Protein AF-A0A348ZLM2-F1 (afdb_monomer_lite)

Sequence (90 aa):
MKNFRKIFIISAALTCFLTTLVFAKAGSYSSTYEMKGGVFSRWIQPKSKCTITVTPKVGTNGVDMKVIWAHQTLFGWDGPYKNTSSTKKG

Foldseek 3Di:
DVVVVVVVVVVVVVVVVVVVVPDDPQDEAEDEDEDEDDDDDDDDDHSHYYDYDYDYPHYDPPDDDWDFDFDQDPVGTPTGDPPPTDDDDD

Radius of gyration: 24.36 Å; chains: 1; bounding box: 48×27×73 Å

Structure (mmCIF, N/CA/C/O backbone):
data_AF-A0A348ZLM2-F1
#
_entry.id   AF-A0A348ZLM2-F1
#
loop_
_atom_site.group_PDB
_atom_site.id
_atom_site.type_symbol
_atom_site.label_atom_id
_atom_site.label_alt_id
_atom_site.label_comp_id
_atom_site.label_asym_id
_atom_site.label_entity_id
_atom_site.label_seq_id
_atom_site.pdbx_PDB_ins_code
_atom_site.Cartn_x
_atom_site.Cartn_y
_atom_site.Cartn_z
_atom_site.occupancy
_atom_site.B_iso_or_equiv
_atom_site.auth_seq_id
_atom_site.auth_comp_id
_atom_site.auth_asym_id
_atom_site.auth_atom_id
_atom_site.pdbx_PDB_model_num
ATOM 1 N N . MET A 1 1 ? -31.874 9.131 52.287 1.00 59.41 1 MET A N 1
ATOM 2 C CA . MET A 1 1 ? -30.697 8.302 51.906 1.00 59.41 1 MET A CA 1
ATOM 3 C C . MET A 1 1 ? -30.906 7.369 50.701 1.00 59.41 1 MET A C 1
ATOM 5 O O . MET A 1 1 ? -29.956 7.181 49.954 1.00 59.41 1 MET A O 1
ATOM 9 N N . LYS A 1 2 ? -32.099 6.794 50.451 1.00 63.00 2 LYS A N 1
ATOM 10 C CA . LYS A 1 2 ? -32.328 5.870 49.309 1.00 63.00 2 LYS A CA 1
ATOM 11 C C . LYS A 1 2 ? -32.102 6.508 47.923 1.00 63.00 2 LYS A C 1
ATOM 13 O O . LYS A 1 2 ? -31.579 5.851 47.030 1.00 63.00 2 LYS A O 1
ATOM 18 N N . ASN A 1 3 ? -32.426 7.794 47.771 1.00 71.25 3 ASN A N 1
ATOM 19 C CA . ASN A 1 3 ? -32.282 8.515 46.498 1.00 71.25 3 ASN A CA 1
ATOM 20 C C . ASN A 1 3 ? -30.814 8.827 46.156 1.00 71.25 3 ASN A C 1
ATOM 22 O O . ASN A 1 3 ? -30.429 8.740 44.998 1.00 71.25 3 ASN A O 1
ATOM 26 N N . PHE A 1 4 ? -29.971 9.071 47.166 1.00 75.44 4 PHE A N 1
ATOM 27 C CA . PHE A 1 4 ? -28.531 9.301 46.985 1.00 75.44 4 PHE A CA 1
ATOM 28 C C . PHE A 1 4 ? -27.803 8.072 46.430 1.00 75.44 4 PHE A C 1
ATOM 30 O O . PHE A 1 4 ? -26.978 8.199 45.533 1.00 75.44 4 PHE A O 1
ATOM 37 N N . ARG A 1 5 ? -28.156 6.867 46.903 1.00 76.25 5 ARG A N 1
ATOM 38 C CA . ARG A 1 5 ? -27.591 5.613 46.376 1.00 76.25 5 ARG A CA 1
ATOM 39 C C . ARG A 1 5 ? -27.938 5.397 44.902 1.00 76.25 5 ARG A C 1
ATOM 41 O O . ARG A 1 5 ? -27.079 4.979 44.140 1.00 76.25 5 ARG A O 1
ATOM 48 N N . LYS A 1 6 ? -29.171 5.717 44.491 1.00 78.81 6 LYS A N 1
ATOM 49 C CA . LYS A 1 6 ? -29.593 5.613 43.084 1.00 78.81 6 LYS A CA 1
ATOM 50 C C . LYS A 1 6 ? -28.816 6.572 42.182 1.00 78.81 6 LYS A C 1
ATOM 52 O O . LYS A 1 6 ? -28.346 6.151 41.134 1.00 78.81 6 LYS A O 1
ATOM 57 N N . ILE A 1 7 ? -28.636 7.821 42.614 1.00 86.06 7 ILE A N 1
ATOM 58 C CA . ILE A 1 7 ? -27.869 8.827 41.862 1.00 86.06 7 ILE A CA 1
ATOM 59 C C . ILE A 1 7 ? -26.416 8.373 41.677 1.00 86.06 7 ILE A C 1
ATOM 61 O O . ILE A 1 7 ? -25.888 8.467 40.575 1.00 86.06 7 ILE A O 1
ATOM 65 N N . PHE A 1 8 ? -25.801 7.813 42.722 1.00 86.50 8 PHE A N 1
ATOM 66 C CA . PHE A 1 8 ? -24.416 7.337 42.672 1.00 86.50 8 PHE A CA 1
ATOM 67 C C . PHE A 1 8 ? -24.224 6.135 41.733 1.00 86.50 8 PHE A C 1
ATOM 69 O O . PHE A 1 8 ? -23.222 6.035 41.033 1.00 86.50 8 PHE A O 1
ATOM 76 N N . ILE A 1 9 ? -25.200 5.224 41.687 1.00 86.94 9 ILE A N 1
ATOM 77 C CA . ILE A 1 9 ? -25.164 4.073 40.774 1.00 86.94 9 ILE A CA 1
ATOM 78 C C . ILE A 1 9 ? -25.331 4.535 39.322 1.00 86.94 9 ILE A C 1
ATOM 80 O O . ILE A 1 9 ? -24.616 4.064 38.441 1.00 86.94 9 ILE A O 1
ATOM 84 N N . ILE A 1 10 ? -26.240 5.483 39.073 1.00 88.19 10 ILE A N 1
ATOM 85 C CA . ILE A 1 10 ? -26.467 6.036 37.732 1.00 88.19 10 ILE A CA 1
ATOM 86 C C . ILE A 1 10 ? -25.232 6.803 37.247 1.00 88.19 10 ILE A C 1
ATOM 88 O O . ILE A 1 10 ? -24.835 6.634 36.097 1.00 88.19 10 ILE A O 1
ATOM 92 N N . SER A 1 11 ? -24.587 7.599 38.107 1.00 86.25 11 SER A N 1
ATOM 93 C CA . SER A 1 11 ? -23.379 8.337 37.721 1.00 86.25 11 SER A CA 1
ATOM 94 C C . SER A 1 11 ? -22.204 7.406 37.418 1.00 86.25 11 SER A C 1
ATOM 96 O O . SER A 1 11 ? -21.505 7.635 36.436 1.00 86.25 11 SER A O 1
ATOM 98 N N . ALA A 1 12 ? -22.026 6.335 38.200 1.00 85.19 12 ALA A N 1
ATOM 99 C CA . ALA A 1 12 ? -20.990 5.329 37.968 1.00 85.19 12 ALA A CA 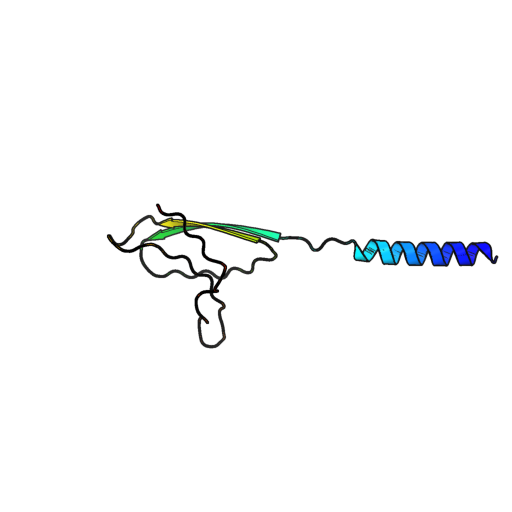1
ATOM 100 C C . ALA A 1 12 ? -21.227 4.523 36.677 1.00 85.19 12 ALA A C 1
ATOM 102 O O . ALA A 1 12 ? -20.290 4.236 35.933 1.00 85.19 12 ALA A O 1
ATOM 103 N N . ALA A 1 13 ? -22.483 4.178 36.377 1.00 85.75 13 ALA A N 1
ATOM 104 C CA . ALA A 1 13 ? -22.831 3.522 35.119 1.00 85.75 13 ALA A CA 1
ATOM 105 C C . ALA A 1 13 ? -22.577 4.444 33.915 1.00 85.75 13 ALA A C 1
ATOM 107 O O . ALA A 1 13 ? -22.048 4.000 32.897 1.00 85.75 13 ALA A O 1
ATOM 108 N N . LEU A 1 14 ? -22.900 5.735 34.051 1.00 86.19 14 LEU A N 1
ATOM 109 C CA . LEU A 1 14 ? -22.690 6.729 33.005 1.00 86.19 14 LEU A CA 1
ATOM 110 C C . LEU A 1 14 ? -21.196 6.957 32.731 1.00 86.19 14 LEU A C 1
ATOM 112 O O . LEU A 1 14 ? -20.791 6.971 31.572 1.00 86.19 14 LEU A O 1
ATOM 116 N N . THR A 1 15 ? -20.353 7.063 33.763 1.00 82.38 15 THR A N 1
ATOM 117 C CA . THR A 1 15 ? -18.899 7.209 33.573 1.00 82.38 15 THR A CA 1
ATOM 118 C C . THR A 1 15 ? -18.269 5.978 32.927 1.00 82.38 15 THR A C 1
ATOM 120 O O . THR A 1 15 ? -17.465 6.142 32.013 1.00 82.38 15 THR A O 1
ATOM 123 N N . CYS A 1 16 ? -18.670 4.761 33.310 1.00 81.31 16 CYS A N 1
ATOM 124 C CA . CYS A 1 16 ? -18.225 3.535 32.635 1.00 81.31 16 CYS A CA 1
ATOM 125 C C . CYS A 1 16 ? -18.677 3.459 31.168 1.00 81.31 16 CYS A C 1
ATOM 127 O O . CYS A 1 16 ? -17.966 2.906 30.334 1.00 81.31 16 CYS A O 1
ATOM 129 N N . PHE A 1 17 ? -19.844 4.014 30.834 1.00 78.00 17 PHE A N 1
ATOM 130 C CA . PHE A 1 17 ? -20.329 4.046 29.455 1.00 78.00 17 PHE A CA 1
ATOM 131 C C . PHE A 1 17 ? -19.617 5.112 28.607 1.00 78.00 17 PHE A C 1
ATOM 133 O O . PHE A 1 17 ? -19.416 4.924 27.413 1.00 78.00 17 PHE A O 1
ATOM 140 N N . LEU A 1 18 ? -19.190 6.225 29.211 1.00 73.06 18 LEU A N 1
ATOM 141 C CA . LEU A 1 18 ? -18.411 7.248 28.509 1.00 73.06 18 LEU A CA 1
ATOM 142 C C . LEU A 1 18 ? -16.960 6.823 28.238 1.00 73.06 18 LEU A C 1
ATOM 144 O O . LEU A 1 18 ? -16.385 7.252 27.239 1.00 73.06 18 LEU A O 1
ATOM 148 N N . THR A 1 19 ? -16.354 5.981 29.078 1.00 65.94 19 THR A N 1
ATOM 149 C CA . THR A 1 19 ? -14.963 5.536 28.874 1.00 65.94 19 THR A CA 1
ATOM 150 C C . THR A 1 19 ? -14.808 4.517 27.744 1.00 65.94 19 THR A C 1
ATOM 152 O O . THR A 1 19 ? -13.734 4.443 27.150 1.00 65.94 19 THR A O 1
ATOM 155 N N . THR A 1 20 ? -15.860 3.782 27.370 1.00 63.44 20 THR A N 1
ATOM 156 C CA . THR A 1 20 ? -15.841 2.894 26.190 1.00 63.44 20 THR A CA 1
ATOM 157 C C . THR A 1 20 ? -15.951 3.653 24.864 1.00 63.44 20 THR A C 1
ATOM 159 O O . THR A 1 20 ? -15.631 3.097 23.816 1.00 63.44 20 THR A O 1
ATOM 162 N 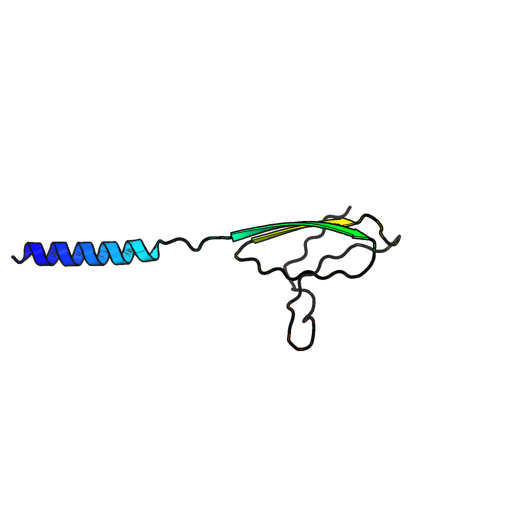N . LEU A 1 21 ? -16.338 4.933 24.895 1.00 58.56 21 LEU A N 1
ATOM 163 C CA . LEU A 1 21 ? -16.417 5.811 23.721 1.00 58.56 21 LEU A CA 1
ATOM 164 C C . LEU A 1 21 ? -15.079 6.487 23.377 1.00 58.56 21 LEU A C 1
ATOM 166 O O . LEU A 1 21 ? -15.025 7.310 22.462 1.00 58.56 21 LEU A O 1
ATOM 170 N N . VAL A 1 22 ? -13.988 6.158 24.079 1.00 57.28 22 VAL A N 1
ATOM 171 C CA . VAL A 1 22 ? -12.645 6.639 23.731 1.00 57.28 22 VAL A CA 1
ATOM 172 C C . VAL A 1 22 ? -12.232 6.004 22.403 1.00 57.28 22 VAL A C 1
ATOM 174 O O . VAL A 1 22 ? -11.757 4.873 22.332 1.00 57.28 22 VAL A O 1
ATOM 177 N N . PHE A 1 23 ? -12.469 6.760 21.334 1.00 55.59 23 PHE A N 1
ATOM 178 C CA . PHE A 1 23 ? -12.178 6.416 19.951 1.00 55.59 23 PHE A CA 1
ATOM 179 C C . PHE A 1 23 ? -10.773 5.825 19.793 1.00 55.59 23 PHE A C 1
ATOM 181 O O . PHE A 1 23 ? -9.767 6.450 20.144 1.00 55.59 23 PHE A O 1
ATOM 188 N N . ALA A 1 24 ? -10.697 4.637 19.187 1.00 53.28 24 ALA A N 1
ATOM 189 C CA . ALA A 1 24 ? -9.454 4.106 18.652 1.00 53.28 24 ALA A CA 1
ATOM 190 C C . ALA A 1 24 ? -8.843 5.159 17.714 1.00 53.28 24 ALA A C 1
ATOM 192 O O . ALA A 1 24 ? -9.452 5.558 16.719 1.00 53.28 24 ALA A O 1
ATOM 193 N N . LYS A 1 25 ? -7.651 5.655 18.056 1.00 54.72 25 LYS A N 1
ATOM 194 C 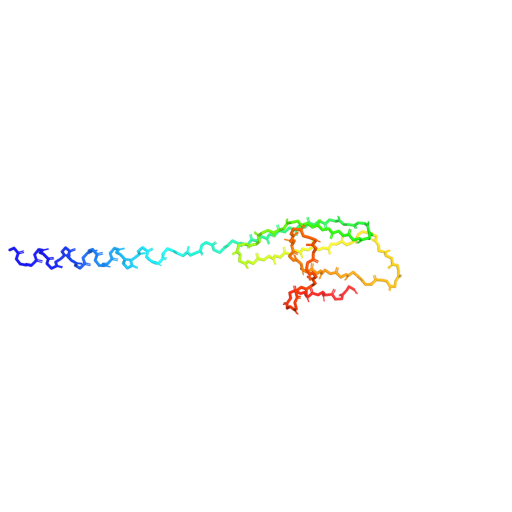CA . LYS A 1 25 ? -6.961 6.708 17.305 1.00 54.72 25 LYS A CA 1
ATOM 195 C C . LYS A 1 25 ? -6.546 6.144 15.943 1.00 54.72 25 LYS A C 1
ATOM 197 O O . LYS A 1 25 ? -5.484 5.536 15.815 1.00 54.72 25 LYS A O 1
ATOM 202 N N . ALA A 1 26 ? -7.401 6.314 14.937 1.00 57.62 26 ALA A N 1
ATOM 203 C CA . ALA A 1 26 ? -7.111 5.937 13.561 1.00 57.62 26 ALA A CA 1
ATOM 204 C C . ALA A 1 26 ? -5.888 6.737 13.080 1.00 57.62 26 ALA A C 1
ATOM 206 O O . ALA A 1 26 ? -5.954 7.949 12.885 1.00 57.62 26 ALA A O 1
ATOM 207 N N . GLY A 1 27 ? -4.743 6.067 12.953 1.00 58.22 27 GLY A N 1
ATOM 208 C CA . GLY A 1 27 ? -3.497 6.677 12.500 1.00 58.22 27 GLY A CA 1
ATOM 209 C C . GLY A 1 27 ? -3.313 6.479 11.000 1.00 58.22 27 GLY A C 1
ATOM 210 O O . GLY A 1 27 ? -3.221 5.343 10.539 1.00 58.22 27 GLY A O 1
ATOM 211 N N . SER A 1 28 ? -3.215 7.577 10.251 1.00 58.62 28 SER A N 1
ATOM 212 C CA . SER A 1 28 ? -2.832 7.536 8.836 1.00 58.62 28 SER A CA 1
ATOM 213 C C . SER A 1 28 ? -1.317 7.663 8.685 1.00 58.62 28 SER A C 1
ATOM 215 O O . SER A 1 28 ? -0.701 8.517 9.319 1.00 58.62 28 SER A O 1
ATOM 217 N N . TYR A 1 29 ? -0.723 6.821 7.840 1.00 64.38 29 TYR A N 1
ATOM 218 C CA . TYR A 1 29 ? 0.683 6.913 7.439 1.00 64.38 29 TYR A CA 1
ATOM 219 C C . TYR A 1 29 ? 0.773 7.409 5.992 1.00 64.38 29 TYR A C 1
ATOM 221 O O . TYR A 1 29 ? 0.114 6.850 5.113 1.00 64.38 29 TYR A O 1
ATOM 229 N N . SER A 1 30 ? 1.592 8.438 5.755 1.00 68.50 30 SER A N 1
ATOM 230 C CA . SER A 1 30 ? 1.895 8.975 4.425 1.00 68.50 30 SER A CA 1
ATOM 231 C C . SER A 1 30 ? 3.407 9.038 4.235 1.00 68.50 30 SER A C 1
ATOM 233 O O . SER A 1 30 ? 4.120 9.531 5.112 1.00 68.50 30 SER A O 1
ATOM 235 N N . SER A 1 31 ? 3.902 8.523 3.110 1.00 64.00 31 SER A N 1
ATOM 236 C CA . SER A 1 31 ? 5.318 8.602 2.752 1.00 64.00 31 SER A CA 1
ATOM 237 C C . SER A 1 31 ? 5.500 8.710 1.240 1.00 64.00 31 SER A C 1
ATOM 239 O O . SER A 1 31 ? 4.785 8.064 0.470 1.00 64.00 31 SER A O 1
ATOM 241 N N . THR A 1 32 ? 6.496 9.503 0.845 1.00 70.75 32 THR A N 1
ATOM 242 C CA . THR A 1 32 ? 6.972 9.647 -0.533 1.00 70.75 32 THR A CA 1
ATOM 243 C C . THR A 1 32 ? 8.435 9.245 -0.568 1.00 70.75 32 THR A C 1
ATOM 245 O O . THR A 1 32 ? 9.206 9.614 0.322 1.00 70.75 32 THR A O 1
ATOM 248 N N . TYR A 1 33 ? 8.828 8.497 -1.591 1.00 67.88 33 TYR A N 1
ATOM 249 C CA . TYR A 1 33 ? 10.229 8.195 -1.835 1.00 67.88 33 TYR A CA 1
ATOM 250 C C . TYR A 1 33 ? 10.489 7.991 -3.324 1.00 67.88 33 TYR A C 1
ATOM 252 O O . TYR A 1 33 ? 9.610 7.600 -4.094 1.00 67.88 33 TYR A O 1
ATOM 260 N N . GLU A 1 34 ? 11.720 8.289 -3.716 1.00 67.94 34 GLU A N 1
ATOM 261 C CA . GLU A 1 34 ? 12.201 8.168 -5.084 1.00 67.94 34 GLU A CA 1
ATOM 262 C C . GLU A 1 34 ? 13.059 6.909 -5.208 1.00 67.94 34 GLU A C 1
ATOM 264 O O . GLU A 1 34 ? 13.811 6.570 -4.292 1.00 67.94 34 GLU A O 1
ATOM 269 N N . MET A 1 35 ? 12.969 6.221 -6.344 1.00 69.31 35 MET A N 1
ATOM 270 C CA . MET A 1 35 ? 13.710 4.977 -6.585 1.00 69.31 35 MET A CA 1
ATOM 271 C C . MET A 1 35 ? 14.346 4.950 -7.980 1.00 69.31 35 MET A C 1
ATOM 273 O O . MET A 1 35 ? 13.827 5.553 -8.921 1.00 69.31 35 MET A O 1
ATOM 277 N N . LYS A 1 36 ? 15.475 4.245 -8.121 1.00 67.38 36 LYS A N 1
ATOM 278 C CA . LYS A 1 36 ? 16.178 4.008 -9.394 1.00 67.38 36 LYS A CA 1
ATOM 279 C C . LYS A 1 36 ? 16.358 2.497 -9.601 1.00 67.38 36 LYS A C 1
ATOM 281 O O . LYS A 1 36 ? 17.307 1.974 -9.042 1.00 67.38 36 LYS A O 1
ATOM 286 N N . GLY A 1 37 ? 15.485 1.842 -10.380 1.00 63.00 37 GLY A N 1
ATOM 287 C CA . GLY A 1 37 ? 15.590 0.438 -10.841 1.00 63.00 37 GLY A CA 1
ATOM 288 C C . GLY A 1 37 ? 15.743 -0.678 -9.779 1.00 63.00 37 GLY A C 1
ATOM 289 O O . GLY A 1 37 ? 16.531 -0.572 -8.854 1.00 63.00 37 GLY A O 1
ATOM 290 N N . GLY A 1 38 ? 15.046 -1.809 -9.935 1.00 66.06 38 GLY A N 1
ATOM 291 C CA . GLY A 1 38 ? 15.237 -3.002 -9.084 1.00 66.06 38 GLY A CA 1
ATOM 292 C C . GLY A 1 38 ? 14.171 -3.222 -8.001 1.00 66.06 38 GLY A C 1
ATOM 293 O O . GLY A 1 38 ? 13.091 -2.635 -8.047 1.00 66.06 38 GLY A O 1
ATOM 294 N N . VAL A 1 39 ? 14.454 -4.132 -7.059 1.00 67.06 39 VAL A N 1
ATOM 295 C CA . VAL A 1 39 ? 13.540 -4.524 -5.968 1.00 67.06 39 VAL A CA 1
ATOM 296 C C . VAL A 1 39 ? 13.875 -3.735 -4.705 1.00 67.06 39 VAL A C 1
ATOM 298 O O . VAL A 1 39 ? 15.008 -3.764 -4.232 1.00 67.06 39 VAL A O 1
ATOM 301 N N . PHE A 1 40 ? 12.874 -3.071 -4.127 1.00 69.81 40 PHE A N 1
ATOM 302 C CA . PHE A 1 40 ? 13.016 -2.271 -2.911 1.00 69.81 40 PHE A CA 1
ATOM 303 C C . PHE A 1 40 ? 12.015 -2.733 -1.851 1.00 69.81 40 PHE A C 1
ATOM 305 O O . PHE A 1 40 ? 10.871 -3.048 -2.175 1.00 69.81 40 PHE A O 1
ATOM 312 N N . SER A 1 41 ? 12.430 -2.742 -0.582 1.00 70.81 41 SER A N 1
ATOM 313 C CA . SER A 1 41 ? 11.552 -3.046 0.554 1.00 70.81 41 SER A CA 1
ATOM 314 C C . SER A 1 41 ? 11.676 -1.973 1.633 1.00 70.81 41 SER A C 1
ATOM 316 O O . SER A 1 41 ? 12.756 -1.428 1.869 1.00 70.81 41 SER A O 1
ATOM 318 N N . ARG A 1 42 ? 10.555 -1.640 2.280 1.00 72.56 42 ARG A N 1
ATOM 319 C CA . ARG A 1 42 ? 10.527 -0.737 3.433 1.00 72.56 42 ARG A CA 1
ATOM 320 C C . ARG A 1 42 ? 9.529 -1.252 4.454 1.00 72.56 42 ARG A C 1
ATOM 322 O O . ARG A 1 42 ? 8.372 -1.489 4.121 1.00 72.56 42 ARG A O 1
ATOM 329 N N . TRP A 1 43 ? 9.979 -1.386 5.698 1.00 71.25 43 TRP A N 1
ATOM 330 C CA . TRP A 1 43 ? 9.102 -1.738 6.807 1.00 71.25 43 TRP A CA 1
ATOM 331 C C . TRP A 1 43 ? 8.130 -0.594 7.092 1.00 71.25 43 TRP A C 1
ATOM 333 O O . TRP A 1 43 ? 8.548 0.548 7.305 1.00 71.25 43 TRP A O 1
ATOM 343 N N . ILE A 1 44 ? 6.834 -0.905 7.135 1.00 71.94 44 ILE A N 1
ATOM 344 C CA . ILE A 1 44 ? 5.779 0.036 7.513 1.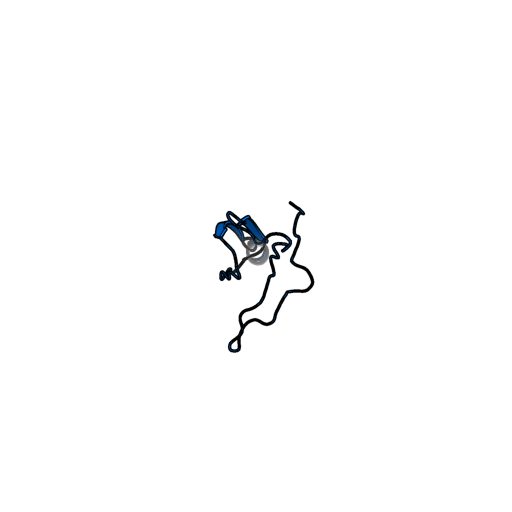00 71.94 44 ILE A CA 1
ATOM 345 C C . ILE A 1 44 ? 4.794 -0.697 8.422 1.00 71.94 44 ILE A C 1
ATOM 347 O O . ILE A 1 44 ? 4.345 -1.791 8.099 1.00 71.94 44 ILE A O 1
ATOM 351 N N . GLN A 1 45 ? 4.436 -0.074 9.545 1.00 74.31 45 GLN A N 1
ATOM 352 C CA . GLN A 1 45 ? 3.423 -0.580 10.472 1.00 74.31 45 GLN A CA 1
ATOM 353 C C . GLN A 1 45 ? 2.220 0.377 10.484 1.00 74.31 45 GLN A C 1
ATOM 355 O O . GLN A 1 45 ? 2.160 1.291 11.315 1.00 74.31 45 GLN A O 1
ATOM 360 N N . PRO A 1 46 ? 1.282 0.246 9.530 1.00 67.94 46 PRO A N 1
ATOM 361 C CA . PRO A 1 46 ? 0.132 1.132 9.470 1.00 67.94 46 PRO A CA 1
ATOM 362 C C . PRO A 1 46 ? -0.834 0.836 10.621 1.00 67.94 46 PRO A C 1
ATOM 364 O O . PRO A 1 46 ? -1.148 -0.315 10.902 1.00 67.94 46 PRO A O 1
ATOM 367 N N . LYS A 1 47 ? -1.322 1.889 11.287 1.00 70.06 47 LYS A N 1
ATOM 368 C CA . LYS A 1 47 ? -2.300 1.756 12.382 1.00 70.06 47 LYS A CA 1
ATOM 369 C C . LYS A 1 47 ? -3.745 1.661 11.887 1.00 70.06 47 LYS A C 1
ATOM 371 O O . LYS A 1 47 ? -4.577 1.091 12.578 1.00 70.06 47 LYS A O 1
ATOM 376 N N . SER A 1 48 ? -4.054 2.224 10.717 1.00 66.56 48 SER A N 1
ATOM 377 C CA . SER A 1 48 ? -5.358 2.045 10.062 1.00 66.56 48 SER A CA 1
ATOM 378 C C . SER A 1 48 ? -5.265 2.119 8.538 1.00 66.56 48 SER A C 1
ATOM 380 O O . SER A 1 48 ? -5.582 1.149 7.857 1.00 66.56 48 SER A O 1
ATOM 382 N N . LYS A 1 49 ? -4.794 3.243 7.985 1.00 69.75 49 LYS A N 1
ATOM 383 C CA . LYS A 1 49 ? -4.661 3.460 6.536 1.00 69.75 49 LYS A CA 1
ATOM 384 C C . LYS A 1 49 ? -3.241 3.886 6.183 1.00 69.75 49 LYS A C 1
ATOM 386 O O . LYS A 1 49 ? -2.644 4.722 6.861 1.00 69.75 49 LYS A O 1
ATOM 391 N N . CYS A 1 50 ? -2.716 3.322 5.101 1.00 71.81 50 CYS A N 1
ATOM 392 C CA . CYS A 1 50 ? -1.425 3.685 4.539 1.00 71.81 50 CYS A CA 1
ATOM 393 C C . CYS A 1 50 ? -1.612 4.174 3.108 1.00 71.81 50 CYS A C 1
ATOM 395 O O . CYS A 1 50 ? -2.230 3.476 2.303 1.00 71.81 50 CYS A O 1
ATOM 397 N N . THR A 1 51 ? -1.059 5.340 2.795 1.00 74.25 51 THR A N 1
ATOM 398 C CA . THR A 1 51 ? -0.914 5.801 1.415 1.00 74.25 51 THR A CA 1
ATOM 399 C C . THR A 1 51 ? 0.571 5.943 1.127 1.00 74.25 51 THR A C 1
ATOM 401 O O . THR A 1 51 ? 1.289 6.626 1.858 1.00 74.25 51 THR A O 1
ATOM 404 N N . ILE A 1 52 ? 1.027 5.296 0.060 1.00 72.94 52 ILE A N 1
ATOM 405 C CA . ILE A 1 52 ? 2.414 5.361 -0.391 1.00 72.94 52 ILE A CA 1
ATOM 406 C C . ILE A 1 52 ? 2.409 5.833 -1.833 1.00 72.94 52 ILE A C 1
ATOM 408 O O . ILE A 1 52 ? 1.770 5.212 -2.684 1.00 72.94 52 ILE A O 1
ATOM 412 N N . THR A 1 53 ? 3.152 6.901 -2.099 1.00 77.56 53 THR A N 1
ATOM 413 C CA . THR A 1 53 ? 3.395 7.374 -3.460 1.00 77.56 53 THR A CA 1
ATOM 414 C C . THR A 1 53 ? 4.797 6.963 -3.878 1.00 77.56 53 THR A C 1
ATOM 416 O O . THR A 1 53 ? 5.774 7.283 -3.199 1.00 77.56 53 THR A O 1
ATOM 419 N N . VAL A 1 54 ? 4.883 6.254 -5.002 1.00 74.06 54 VAL A N 1
ATOM 420 C CA . VAL A 1 54 ? 6.138 5.766 -5.571 1.00 74.06 54 VAL A CA 1
ATOM 421 C C . VAL A 1 54 ? 6.367 6.419 -6.925 1.00 74.06 54 VAL A C 1
ATOM 423 O O . VAL A 1 54 ? 5.550 6.247 -7.829 1.00 74.06 54 VAL A O 1
ATOM 426 N N . THR A 1 55 ? 7.494 7.117 -7.068 1.00 77.56 55 THR A N 1
ATOM 427 C CA . THR A 1 55 ? 7.896 7.755 -8.329 1.00 77.56 55 THR A CA 1
ATOM 428 C C . THR A 1 55 ? 9.248 7.194 -8.782 1.00 77.56 55 THR A C 1
ATOM 430 O O . THR A 1 55 ? 10.279 7.520 -8.181 1.00 77.56 55 THR A O 1
ATOM 433 N N . PRO A 1 56 ? 9.286 6.335 -9.817 1.00 73.06 56 PRO A N 1
ATOM 434 C CA . PRO A 1 56 ? 10.542 5.835 -10.359 1.00 73.06 56 PRO A CA 1
ATOM 435 C C . PRO A 1 56 ? 11.259 6.931 -11.158 1.00 73.06 56 PRO A C 1
ATOM 437 O O . PRO A 1 56 ? 10.660 7.596 -11.998 1.00 73.06 56 PRO A O 1
ATOM 440 N N . LYS A 1 57 ? 12.561 7.106 -10.910 1.00 75.81 57 LYS A N 1
ATOM 441 C CA . LYS A 1 57 ? 13.435 8.011 -11.680 1.00 75.81 57 LYS A CA 1
ATOM 442 C C . LYS A 1 57 ? 14.075 7.335 -12.888 1.00 75.81 57 LYS A C 1
ATOM 444 O O . LYS A 1 57 ? 14.401 8.001 -13.861 1.00 75.81 57 LYS A O 1
ATOM 449 N N . VAL A 1 58 ? 14.299 6.026 -12.790 1.00 72.81 58 VAL A N 1
ATOM 450 C CA . VAL A 1 58 ? 14.877 5.183 -13.842 1.00 72.81 58 VAL A CA 1
ATOM 451 C C . VAL A 1 58 ? 14.143 3.849 -13.803 1.00 72.81 58 VAL A C 1
ATOM 453 O O . VAL A 1 58 ? 14.015 3.253 -12.729 1.00 72.81 58 VAL A O 1
ATOM 456 N N . GLY A 1 59 ? 13.656 3.404 -14.957 1.00 69.00 59 GLY A N 1
ATOM 457 C CA . GLY A 1 59 ? 12.986 2.121 -15.140 1.00 69.00 59 GLY A CA 1
ATOM 458 C C . GLY A 1 59 ? 13.650 1.313 -16.248 1.00 69.00 59 GLY A C 1
ATOM 459 O O . GLY A 1 59 ? 14.416 1.847 -17.049 1.00 69.00 59 GLY A O 1
ATOM 460 N N . THR A 1 60 ? 13.352 0.020 -16.286 1.00 71.75 60 THR A N 1
ATOM 461 C CA . THR A 1 60 ? 13.734 -0.843 -17.405 1.00 71.75 60 THR A CA 1
ATOM 462 C C . THR A 1 60 ? 12.623 -0.789 -18.449 1.00 71.75 60 THR A C 1
ATOM 464 O O . THR A 1 60 ? 11.461 -1.024 -18.120 1.00 71.75 60 THR A O 1
ATOM 467 N N . ASN A 1 61 ? 12.962 -0.483 -19.703 1.00 70.38 61 ASN A N 1
ATOM 468 C CA . ASN A 1 61 ? 11.979 -0.450 -20.788 1.00 70.38 61 ASN A CA 1
ATOM 469 C C . ASN A 1 61 ? 11.265 -1.802 -20.926 1.00 70.38 61 ASN A C 1
ATOM 471 O O . ASN A 1 61 ? 11.902 -2.853 -20.893 1.00 70.38 61 ASN A O 1
ATOM 475 N N . GLY A 1 62 ? 9.940 -1.761 -21.085 1.00 71.31 62 GLY A N 1
ATOM 476 C CA . GLY A 1 62 ? 9.102 -2.959 -21.186 1.00 71.31 62 GLY A CA 1
ATOM 477 C C . GLY A 1 62 ? 8.837 -3.677 -19.856 1.00 71.31 62 GLY A C 1
ATOM 478 O O . GLY A 1 62 ? 8.231 -4.745 -19.870 1.00 71.31 62 GLY A O 1
ATOM 479 N N . VAL A 1 63 ? 9.268 -3.117 -18.718 1.00 71.62 63 VAL A N 1
ATOM 480 C CA . VAL A 1 63 ? 9.020 -3.687 -17.386 1.00 71.62 63 VAL A CA 1
ATOM 481 C C . VAL A 1 63 ? 8.120 -2.762 -16.573 1.00 71.62 63 VAL A C 1
ATOM 483 O O . VAL A 1 63 ? 8.513 -1.658 -16.200 1.00 71.62 63 VAL A O 1
ATOM 486 N N . ASP A 1 64 ? 6.925 -3.249 -16.244 1.00 73.25 64 ASP A N 1
ATOM 487 C CA . ASP A 1 64 ? 5.989 -2.532 -15.382 1.00 73.25 64 ASP A CA 1
ATOM 488 C C . ASP A 1 64 ? 6.464 -2.524 -13.923 1.00 73.25 64 ASP A C 1
ATOM 490 O O . ASP A 1 64 ? 6.817 -3.560 -13.348 1.00 73.25 64 ASP A O 1
ATOM 494 N N . MET A 1 65 ? 6.394 -1.355 -13.284 1.00 72.81 65 MET A N 1
ATOM 495 C CA . MET A 1 65 ? 6.595 -1.237 -11.842 1.00 72.81 65 MET A CA 1
ATOM 496 C C . MET A 1 65 ? 5.423 -1.887 -11.094 1.00 72.81 65 MET A C 1
ATOM 498 O O . MET A 1 65 ? 4.259 -1.544 -11.313 1.00 72.81 65 MET A O 1
ATOM 502 N N . LYS A 1 66 ? 5.728 -2.795 -10.161 1.00 73.94 66 LYS A N 1
ATOM 503 C CA . LYS A 1 66 ? 4.738 -3.446 -9.293 1.00 73.94 66 LYS A CA 1
ATOM 504 C C . LYS A 1 66 ? 5.024 -3.122 -7.834 1.00 73.94 66 LYS A C 1
ATOM 506 O O . LYS A 1 66 ? 6.140 -3.307 -7.361 1.00 73.94 66 LYS A O 1
ATOM 511 N N . VAL A 1 67 ? 3.996 -2.669 -7.121 1.00 74.06 67 VAL A N 1
ATOM 512 C CA . VAL A 1 67 ? 4.031 -2.491 -5.665 1.00 74.06 67 VAL A CA 1
ATOM 513 C C . VAL A 1 67 ? 3.244 -3.637 -5.048 1.00 74.06 67 VAL A C 1
ATOM 515 O O . VAL A 1 67 ? 2.056 -3.789 -5.334 1.00 74.06 67 VAL A O 1
ATOM 518 N N . ILE A 1 68 ? 3.903 -4.438 -4.214 1.00 77.69 68 ILE A N 1
ATOM 519 C CA . ILE A 1 68 ? 3.268 -5.520 -3.461 1.00 77.69 68 ILE A CA 1
ATOM 520 C C . ILE A 1 68 ? 3.382 -5.234 -1.970 1.00 77.69 68 ILE A C 1
ATOM 522 O O . ILE A 1 68 ? 4.397 -4.729 -1.496 1.00 77.69 68 ILE A O 1
ATOM 526 N N . TRP A 1 69 ? 2.338 -5.578 -1.230 1.00 76.75 69 TRP A N 1
ATOM 527 C CA . TRP A 1 69 ? 2.431 -5.691 0.216 1.00 76.75 69 TRP A CA 1
ATOM 528 C C . TRP A 1 69 ? 2.789 -7.130 0.555 1.00 76.75 69 TRP A C 1
ATOM 530 O O . TRP A 1 69 ? 2.183 -8.037 -0.010 1.00 76.75 69 TRP A O 1
ATOM 540 N N . ALA A 1 70 ? 3.712 -7.324 1.489 1.00 79.00 70 ALA A N 1
ATOM 541 C CA . ALA A 1 70 ? 4.079 -8.629 2.025 1.00 79.00 70 ALA A CA 1
ATOM 542 C C . ALA A 1 70 ? 4.334 -8.511 3.532 1.00 79.00 70 ALA A C 1
ATOM 544 O O . ALA A 1 70 ? 4.689 -7.435 4.025 1.00 79.00 70 ALA A O 1
ATOM 545 N N . HIS A 1 71 ? 4.136 -9.596 4.268 1.00 78.44 71 HIS A N 1
ATOM 546 C CA . HIS A 1 71 ? 4.525 -9.726 5.663 1.00 78.44 71 HIS A CA 1
ATOM 547 C C . HIS A 1 71 ? 5.949 -10.274 5.759 1.00 78.44 71 HIS A C 1
ATOM 549 O O . HIS A 1 71 ? 6.316 -11.250 5.101 1.00 78.44 71 HIS A O 1
ATOM 555 N N . GLN A 1 72 ? 6.759 -9.659 6.616 1.00 74.19 72 GLN A N 1
ATOM 556 C CA . GLN A 1 72 ? 8.058 -10.209 6.963 1.00 74.19 72 GLN A CA 1
ATOM 557 C C . GLN A 1 72 ? 7.884 -11.249 8.070 1.00 74.19 72 GLN A C 1
ATOM 559 O O . GLN A 1 72 ? 7.417 -10.942 9.164 1.00 74.19 72 GLN A O 1
ATOM 564 N N . THR A 1 73 ? 8.289 -12.480 7.790 1.00 79.88 73 THR A N 1
ATOM 565 C CA . THR A 1 73 ? 8.369 -13.580 8.754 1.00 79.88 73 THR A CA 1
ATOM 566 C C . THR A 1 73 ? 9.828 -13.833 9.140 1.00 79.88 73 THR A C 1
ATOM 568 O O . THR A 1 73 ? 10.749 -13.275 8.540 1.00 79.88 73 THR A O 1
ATOM 571 N N . LEU A 1 74 ? 10.059 -14.724 10.108 1.00 81.19 74 LEU A N 1
ATOM 572 C CA . LEU A 1 74 ? 11.410 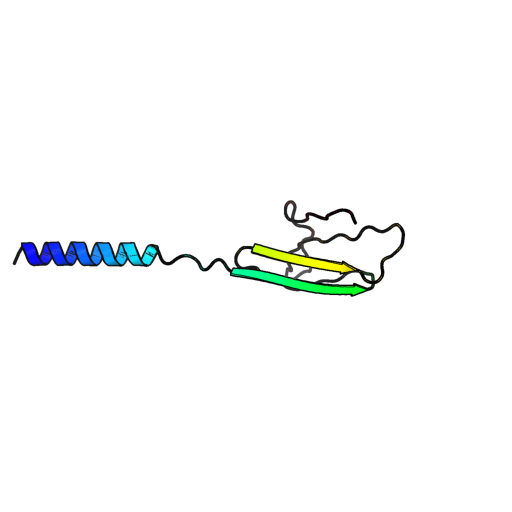-15.180 10.470 1.00 81.19 74 LEU A CA 1
ATOM 573 C C . LEU A 1 74 ? 12.175 -15.816 9.295 1.00 81.19 74 LEU A C 1
ATOM 575 O O . LEU A 1 74 ? 13.402 -15.820 9.307 1.00 81.19 74 LEU A O 1
ATOM 579 N N . PHE A 1 75 ? 11.469 -16.332 8.285 1.00 81.44 75 PHE A N 1
ATOM 580 C CA . PHE A 1 75 ? 12.050 -17.084 7.167 1.00 81.44 75 PHE A CA 1
ATOM 581 C C . PHE A 1 75 ? 12.036 -16.315 5.837 1.00 81.44 75 PHE A C 1
ATOM 583 O O . PHE A 1 75 ? 12.374 -16.879 4.799 1.00 81.44 75 PHE A O 1
ATOM 590 N N . GLY A 1 76 ? 11.653 -15.034 5.847 1.00 79.25 76 GLY A N 1
ATOM 591 C CA . GLY A 1 76 ? 11.569 -14.198 4.648 1.00 79.25 76 GLY A CA 1
ATOM 592 C C . GLY A 1 76 ? 10.190 -1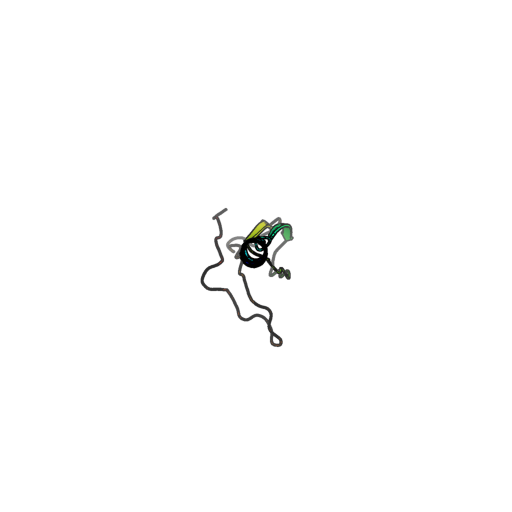3.572 4.458 1.00 79.25 76 GLY A C 1
ATOM 593 O O . GLY A 1 76 ? 9.454 -13.366 5.421 1.00 79.25 76 GLY A O 1
ATOM 594 N N . TRP A 1 77 ? 9.847 -13.247 3.214 1.00 80.19 77 TRP A N 1
ATOM 595 C CA . TRP A 1 77 ? 8.582 -12.600 2.858 1.00 80.19 77 TRP A CA 1
ATOM 596 C C . TRP A 1 77 ? 7.554 -13.641 2.407 1.00 80.19 77 TRP A C 1
ATOM 598 O O . TRP A 1 77 ? 7.864 -14.478 1.562 1.00 80.19 77 TRP A O 1
ATOM 608 N N . ASP A 1 78 ? 6.338 -13.580 2.947 1.00 80.75 78 ASP A N 1
ATOM 609 C CA . ASP A 1 78 ? 5.238 -14.515 2.644 1.00 80.75 78 ASP A CA 1
ATOM 610 C C . ASP A 1 78 ? 4.560 -14.276 1.277 1.00 80.75 78 ASP A C 1
ATOM 612 O O . ASP A 1 78 ? 3.754 -15.091 0.824 1.00 80.75 78 ASP A O 1
ATOM 616 N N . GLY A 1 79 ? 4.929 -13.196 0.584 1.00 73.06 79 GLY A N 1
ATOM 617 C CA . GLY A 1 79 ? 4.476 -12.877 -0.768 1.00 73.06 79 GLY A CA 1
ATOM 618 C C . GLY A 1 79 ? 3.362 -11.824 -0.816 1.00 73.06 79 GLY A C 1
ATOM 619 O O . GLY A 1 79 ? 3.050 -11.188 0.187 1.00 73.06 79 GLY A O 1
ATOM 620 N N . PRO A 1 80 ? 2.791 -11.560 -2.006 1.00 75.81 80 PRO A N 1
ATOM 621 C CA . PRO A 1 80 ? 1.819 -10.489 -2.186 1.00 75.81 80 PRO A CA 1
ATOM 622 C C . PRO A 1 80 ? 0.489 -10.790 -1.477 1.00 75.81 80 PRO A C 1
ATOM 624 O O . PRO A 1 80 ? -0.154 -11.807 -1.742 1.00 75.81 80 PRO A O 1
ATOM 627 N N . TYR A 1 81 ? 0.012 -9.859 -0.647 1.00 71.38 81 TYR A N 1
ATOM 628 C CA . TYR A 1 81 ? -1.362 -9.888 -0.138 1.00 71.38 81 TYR A CA 1
ATOM 629 C C . TYR A 1 81 ? -2.377 -9.828 -1.292 1.00 71.38 81 TYR A C 1
ATOM 631 O O . TYR A 1 81 ? -2.268 -8.994 -2.190 1.00 71.38 81 TYR A O 1
ATOM 639 N N . LYS A 1 82 ? -3.427 -10.660 -1.229 1.00 62.16 82 LYS A N 1
ATOM 640 C CA . LYS A 1 82 ? -4.425 -10.810 -2.310 1.00 62.16 82 LYS A CA 1
ATOM 641 C C . LYS A 1 82 ? -5.210 -9.532 -2.660 1.00 62.16 82 LYS A C 1
ATOM 643 O O . LYS A 1 82 ? -5.687 -9.431 -3.782 1.00 62.16 82 LYS A O 1
ATOM 648 N N . ASN A 1 83 ? -5.337 -8.567 -1.739 1.00 54.84 83 ASN A N 1
ATOM 649 C CA . ASN A 1 83 ? -6.333 -7.484 -1.839 1.00 54.84 83 ASN A CA 1
ATOM 650 C C . ASN A 1 83 ? -5.784 -6.044 -1.710 1.00 54.84 83 ASN A C 1
ATOM 652 O O . ASN A 1 83 ? -6.576 -5.130 -1.491 1.00 54.84 83 ASN A O 1
ATOM 656 N N . THR A 1 84 ? -4.470 -5.791 -1.790 1.00 55.56 84 THR A N 1
ATOM 657 C CA . THR A 1 84 ? -3.915 -4.477 -1.370 1.00 55.56 84 THR A CA 1
ATOM 658 C C . THR A 1 84 ? -3.066 -3.729 -2.398 1.00 55.56 84 THR A C 1
ATOM 660 O O . THR A 1 84 ? -2.582 -2.637 -2.094 1.00 55.56 84 THR A O 1
ATOM 663 N N . SER A 1 85 ? -2.900 -4.240 -3.620 1.00 56.16 85 SER A N 1
ATOM 664 C CA . SER A 1 85 ? -2.161 -3.526 -4.669 1.00 56.16 85 SER A CA 1
ATOM 665 C C . SER A 1 85 ? -3.105 -2.915 -5.704 1.00 56.16 85 SER A C 1
ATOM 667 O O . SER A 1 85 ? -3.683 -3.628 -6.522 1.00 56.16 85 SER A O 1
ATOM 669 N N . SER A 1 86 ? -3.223 -1.587 -5.713 1.00 54.97 86 SER A N 1
ATOM 670 C CA . SER A 1 86 ? -3.759 -0.839 -6.853 1.00 54.97 86 SER A CA 1
ATOM 671 C C . SER A 1 86 ? -2.620 -0.057 -7.501 1.00 54.97 86 SER A C 1
ATOM 673 O O . SER A 1 86 ? -2.124 0.908 -6.918 1.00 54.97 86 SER A O 1
ATOM 675 N N . THR A 1 87 ? -2.190 -0.459 -8.692 1.00 53.62 87 THR A N 1
ATOM 676 C CA . THR A 1 87 ? -1.293 0.345 -9.528 1.00 53.62 87 THR A CA 1
ATOM 677 C C . THR A 1 87 ? -2.142 1.180 -10.486 1.00 53.62 87 THR A C 1
ATOM 679 O O . THR A 1 87 ? -3.007 0.653 -11.185 1.00 53.62 87 THR A O 1
ATOM 682 N N . LYS A 1 88 ? -1.929 2.501 -10.526 1.00 48.47 88 LYS A N 1
ATOM 683 C CA . LYS A 1 88 ? -2.386 3.300 -11.672 1.00 48.47 88 LYS A CA 1
ATOM 684 C C . LYS A 1 88 ? -1.396 3.068 -12.808 1.00 48.47 88 LYS A C 1
ATOM 686 O O . LYS A 1 88 ? -0.192 3.134 -12.572 1.00 48.47 88 LYS A O 1
ATOM 691 N N . LYS A 1 89 ? -1.901 2.789 -14.012 1.00 43.62 89 LYS A N 1
ATOM 692 C CA . LYS A 1 89 ? -1.071 2.817 -15.222 1.00 43.62 89 LYS A CA 1
ATOM 693 C C . LYS A 1 89 ? -0.505 4.231 -15.383 1.00 43.62 89 LYS A C 1
ATOM 695 O O . LYS A 1 89 ? -1.263 5.194 -15.245 1.00 43.62 89 LYS A O 1
ATOM 700 N N . GLY A 1 90 ? 0.810 4.309 -15.570 1.00 41.44 90 GLY A N 1
ATOM 701 C CA . GLY A 1 90 ? 1.519 5.521 -15.982 1.00 41.44 90 GLY A CA 1
ATOM 702 C C . GLY A 1 90 ? 1.495 5.677 -17.490 1.00 41.44 90 GLY A C 1
ATOM 703 O O . GLY A 1 90 ? 1.307 4.643 -18.172 1.00 41.44 90 GLY A O 1
#

pLDDT: mean 70.36, std 9.95, range [41.44, 88.19]

Secondary structure (DSSP, 8-state):
-HHHHHHHHHHHHHHHHHHTT------EEEEEEEEESS--------SSEEEEEEEEEE--TT---------EETTEE----TT---PPP-